Protein AF-A0A968WX49-F1 (afdb_monomer_lite)

Radius of gyration: 13.18 Å; chains: 1; bounding box: 27×31×37 Å

Foldseek 3Di:
DQLVVLQVQLVVCVVVVVLVSSLVSLVVSLVVLVPDDQLVPPVSLVSNLSSLQSNLVSCVSVVVNVSSVVSNVSSVVSVVPRPVVVVVVD

Sequence (90 aa):
MISRQHMLDGIAYLEKGDYHTALFHFNHALELRAATPWQDDVESAWLLSAAWMNRSDSLRFLCKFPEAIDSLNHAMTRCNTSRWTEILAT

pLDDT: mean 86.92, std 14.44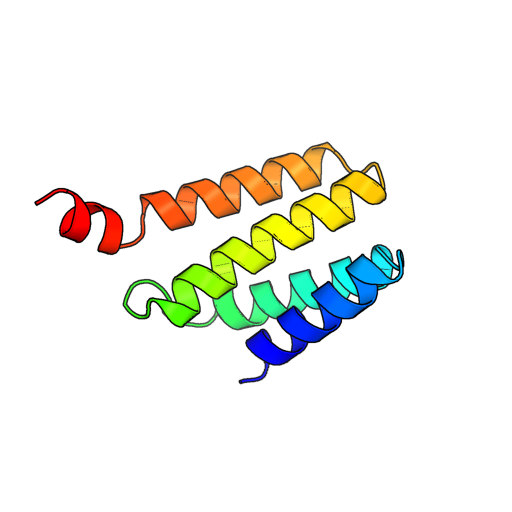, range [42.62, 98.69]

Secondary structure (DSSP, 8-state):
-HHHHHHHHHHHHHHTT-HHHHHHHHHHHHHHHHTS--TT-HHHHHHHHHHHHHHHHHHHHTT-HHHHHHHHHHHHHHHHHSTHHHHTT-

Structure (mmCIF, N/CA/C/O backbone):
data_AF-A0A968WX49-F1
#
_entry.id   AF-A0A968WX49-F1
#
loop_
_atom_site.group_PDB
_atom_site.id
_atom_site.type_symbol
_atom_site.label_atom_id
_atom_site.label_alt_id
_atom_site.label_comp_id
_atom_site.label_asym_id
_atom_site.label_entity_id
_atom_site.label_seq_id
_atom_site.pdbx_PDB_ins_code
_atom_site.Cartn_x
_atom_site.Cartn_y
_atom_site.Cartn_z
_atom_site.occupancy
_atom_site.B_iso_or_equiv
_atom_site.auth_seq_id
_atom_site.auth_comp_id
_atom_site.auth_asym_id
_atom_site.auth_atom_id
_atom_site.pdbx_PDB_model_num
ATOM 1 N N . MET A 1 1 ? 2.585 -8.868 -12.392 1.00 61.78 1 MET A N 1
ATOM 2 C CA . MET A 1 1 ? 1.312 -9.552 -12.058 1.00 61.78 1 MET A CA 1
ATOM 3 C C . MET A 1 1 ? 1.092 -9.698 -10.549 1.00 61.78 1 MET A C 1
ATOM 5 O O . MET A 1 1 ? 0.027 -9.312 -10.095 1.00 61.78 1 MET A O 1
ATOM 9 N N . ILE A 1 2 ? 2.079 -10.139 -9.754 1.00 85.94 2 ILE A N 1
ATOM 10 C CA . ILE A 1 2 ? 1.905 -10.359 -8.297 1.00 85.94 2 ILE A CA 1
ATOM 11 C C . ILE A 1 2 ? 1.627 -9.057 -7.517 1.00 85.94 2 ILE A C 1
ATOM 13 O O . ILE A 1 2 ? 0.658 -8.989 -6.773 1.00 85.94 2 ILE A O 1
ATOM 17 N N . SER A 1 3 ? 2.389 -7.980 -7.754 1.00 89.94 3 SER A N 1
ATOM 18 C CA . SER A 1 3 ? 2.156 -6.684 -7.080 1.00 89.94 3 SER A CA 1
ATOM 19 C C . SER A 1 3 ? 0.740 -6.125 -7.309 1.00 89.94 3 SER A C 1
ATOM 21 O O . SER A 1 3 ? 0.111 -5.612 -6.387 1.00 89.94 3 SER A O 1
ATOM 23 N N . ARG A 1 4 ? 0.195 -6.292 -8.524 1.00 91.06 4 ARG A N 1
ATOM 24 C CA . ARG A 1 4 ? -1.177 -5.882 -8.861 1.00 91.06 4 ARG A CA 1
ATOM 25 C C . ARG A 1 4 ? -2.220 -6.668 -8.079 1.00 91.06 4 ARG A C 1
ATOM 27 O O . ARG A 1 4 ? -3.197 -6.071 -7.646 1.00 91.06 4 ARG A O 1
ATOM 34 N N . GLN A 1 5 ? -1.999 -7.963 -7.870 1.00 95.19 5 GLN A N 1
ATOM 35 C CA . GLN A 1 5 ? -2.902 -8.769 -7.055 1.00 95.19 5 GLN A CA 1
ATOM 36 C C . GLN A 1 5 ? -2.923 -8.276 -5.608 1.00 95.19 5 GLN A C 1
ATOM 38 O O . GLN A 1 5 ? -3.995 -8.001 -5.087 1.00 95.19 5 GLN A O 1
ATOM 43 N N . HIS A 1 6 ? -1.753 -8.042 -5.005 1.00 96.19 6 HIS A N 1
ATOM 44 C CA . HIS A 1 6 ? -1.690 -7.461 -3.663 1.00 96.19 6 HIS A CA 1
ATOM 45 C C . HIS A 1 6 ? -2.390 -6.098 -3.590 1.00 96.19 6 HIS A C 1
ATOM 47 O O . HIS A 1 6 ? -3.097 -5.830 -2.629 1.00 96.19 6 HIS A O 1
ATOM 53 N N . MET A 1 7 ? -2.277 -5.254 -4.617 1.00 95.94 7 MET A N 1
ATOM 54 C CA . MET A 1 7 ? -3.040 -4.003 -4.679 1.00 95.94 7 MET A CA 1
ATOM 55 C C . MET A 1 7 ? -4.560 -4.222 -4.646 1.00 95.94 7 MET A C 1
ATOM 57 O O . MET A 1 7 ? -5.253 -3.545 -3.892 1.00 95.94 7 MET A O 1
ATOM 61 N N . LEU A 1 8 ? -5.074 -5.167 -5.438 1.00 96.38 8 LEU A N 1
ATOM 62 C CA . LEU A 1 8 ? -6.507 -5.479 -5.483 1.00 96.38 8 LEU A CA 1
ATOM 63 C C . LEU A 1 8 ? -7.005 -6.074 -4.163 1.00 96.38 8 LEU A C 1
ATOM 65 O O . LEU A 1 8 ? -8.041 -5.646 -3.658 1.00 96.38 8 LEU A O 1
ATOM 69 N N . ASP A 1 9 ? -6.251 -7.004 -3.580 1.00 98.00 9 ASP A N 1
ATOM 70 C CA . ASP A 1 9 ? -6.586 -7.598 -2.285 1.00 98.00 9 ASP A CA 1
ATOM 71 C C . ASP A 1 9 ? -6.594 -6.524 -1.190 1.00 98.00 9 ASP A C 1
ATOM 73 O O . ASP A 1 9 ? -7.534 -6.444 -0.401 1.00 98.00 9 ASP A O 1
ATOM 77 N N . GLY A 1 10 ? -5.591 -5.639 -1.183 1.00 98.06 10 GLY A N 1
ATOM 78 C CA . GLY A 1 10 ? -5.515 -4.521 -0.247 1.00 98.06 10 GLY A CA 1
ATOM 79 C C . GLY A 1 10 ? -6.735 -3.604 -0.323 1.00 98.06 10 GLY A C 1
ATOM 80 O O . GLY A 1 10 ? -7.298 -3.261 0.714 1.00 98.06 10 GLY A O 1
ATOM 81 N N . ILE A 1 11 ? -7.191 -3.259 -1.534 1.00 98.25 11 ILE A N 1
ATOM 82 C CA . ILE A 1 11 ? -8.418 -2.468 -1.741 1.00 98.25 11 ILE A CA 1
ATOM 83 C C . ILE A 1 11 ? -9.634 -3.216 -1.186 1.00 98.25 11 ILE A C 1
ATOM 85 O O . ILE A 1 11 ? -10.409 -2.644 -0.424 1.00 98.25 11 ILE A O 1
ATOM 89 N N . ALA A 1 12 ? -9.767 -4.507 -1.492 1.00 98.44 12 ALA A N 1
ATOM 90 C CA . ALA A 1 12 ? -10.897 -5.305 -1.027 1.00 98.44 12 ALA A CA 1
ATOM 91 C C . ALA A 1 12 ? -10.958 -5.418 0.508 1.00 98.44 12 ALA A C 1
ATOM 93 O O . ALA A 1 12 ? -12.047 -5.463 1.082 1.00 98.44 12 ALA A O 1
ATOM 94 N N . TYR A 1 13 ? -9.814 -5.474 1.196 1.00 98.69 13 TYR A N 1
ATOM 95 C CA . TYR A 1 13 ? -9.772 -5.455 2.662 1.00 98.69 13 TYR A CA 1
ATOM 96 C C . TYR A 1 13 ? -10.003 -4.055 3.242 1.00 98.69 13 TYR A C 1
ATOM 98 O O . TYR A 1 13 ? -10.685 -3.933 4.262 1.00 98.69 13 TYR A O 1
ATOM 106 N N . LEU A 1 14 ? -9.517 -3.006 2.571 1.00 98.19 14 LEU A N 1
ATOM 107 C CA . LEU A 1 14 ? -9.764 -1.610 2.941 1.00 98.19 14 LEU A CA 1
ATOM 108 C C . LEU A 1 14 ? -11.269 -1.298 2.927 1.00 98.19 14 LEU A C 1
ATOM 110 O O . LEU A 1 14 ? -11.785 -0.741 3.893 1.00 98.19 14 LEU A O 1
ATOM 114 N N . GLU A 1 15 ? -11.986 -1.729 1.886 1.00 98.06 15 GLU A N 1
ATOM 115 C CA . GLU A 1 15 ? -13.445 -1.574 1.754 1.00 98.06 15 GLU A CA 1
ATOM 116 C C . GLU A 1 15 ? -14.231 -2.312 2.846 1.00 98.06 15 GLU A C 1
ATOM 118 O O . GLU A 1 15 ? -15.291 -1.855 3.274 1.00 98.06 15 GLU A O 1
ATOM 123 N N . LYS A 1 16 ? -13.707 -3.442 3.335 1.00 98.38 16 LYS A N 1
ATOM 124 C CA . LYS A 1 16 ? -14.301 -4.211 4.442 1.00 98.38 16 LYS A CA 1
ATOM 125 C C . LYS A 1 16 ? -13.996 -3.619 5.820 1.00 98.38 16 LYS A C 1
ATOM 127 O O . LYS A 1 16 ? -14.519 -4.117 6.814 1.00 98.38 16 LYS A O 1
ATOM 132 N N . GLY A 1 17 ? -13.142 -2.600 5.895 1.00 97.94 17 GLY A N 1
ATOM 133 C CA . GLY A 1 17 ? -12.680 -2.019 7.152 1.00 97.94 17 GLY A CA 1
ATOM 134 C C . GLY A 1 17 ? -11.584 -2.826 7.858 1.00 97.94 17 GLY A C 1
ATOM 135 O O . GLY A 1 17 ? -11.212 -2.492 8.981 1.00 97.94 17 GLY A O 1
ATOM 136 N N . ASP A 1 18 ? -11.043 -3.873 7.225 1.00 98.56 18 ASP A N 1
ATOM 137 C CA . ASP A 1 18 ? -9.896 -4.615 7.755 1.00 98.56 18 ASP A CA 1
ATOM 138 C C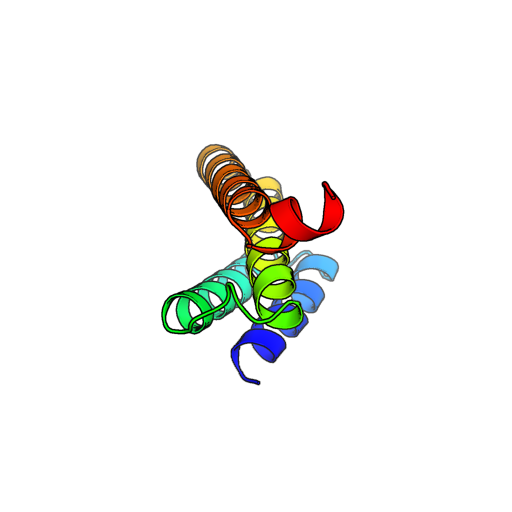 . ASP A 1 18 ? -8.593 -3.922 7.343 1.00 98.56 18 ASP A C 1
ATOM 140 O O . ASP A 1 18 ? -7.868 -4.323 6.427 1.00 98.56 18 ASP A O 1
ATOM 144 N N . TYR A 1 19 ? -8.314 -2.824 8.037 1.00 98.44 19 TYR A N 1
ATOM 145 C CA . TYR A 1 19 ? -7.199 -1.939 7.722 1.00 98.44 19 TYR A CA 1
ATOM 146 C C . TYR A 1 19 ? -5.829 -2.575 7.981 1.00 98.44 19 TYR A C 1
ATOM 148 O O . TYR A 1 19 ? -4.849 -2.199 7.339 1.00 98.44 19 TYR A O 1
ATOM 156 N N . HIS A 1 20 ? -5.739 -3.545 8.896 1.00 98.62 20 HIS A N 1
ATOM 157 C CA . HIS A 1 20 ? -4.494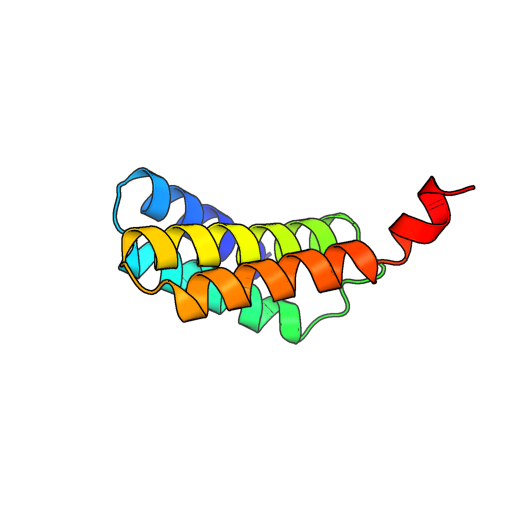 -4.267 9.153 1.00 98.62 20 HIS A CA 1
ATOM 158 C C . HIS A 1 20 ? -4.132 -5.177 7.981 1.00 98.62 20 HIS A C 1
ATOM 160 O O . HIS A 1 20 ? -2.993 -5.135 7.506 1.00 98.62 20 HIS A O 1
ATOM 166 N N . THR A 1 21 ? -5.097 -5.953 7.484 1.00 98.44 21 THR A N 1
ATOM 167 C CA . THR A 1 21 ? -4.874 -6.822 6.326 1.00 98.44 21 THR A CA 1
ATOM 168 C C . THR A 1 21 ? -4.667 -5.993 5.058 1.00 98.44 21 THR A C 1
ATOM 170 O O . THR A 1 21 ?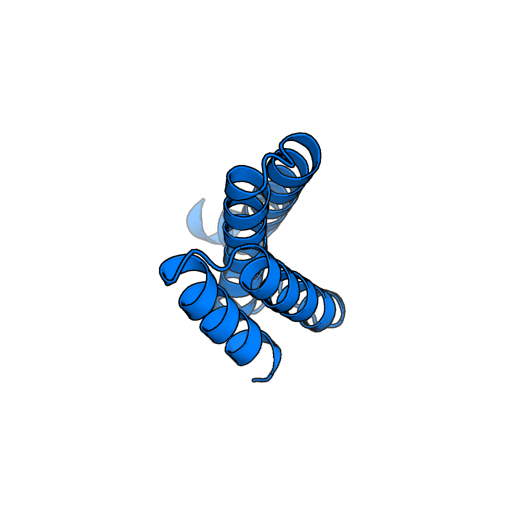 -3.745 -6.268 4.289 1.00 98.44 21 THR A O 1
ATOM 173 N N . ALA A 1 22 ? -5.423 -4.905 4.878 1.00 98.69 22 ALA A N 1
ATOM 174 C CA . ALA A 1 22 ? -5.204 -3.963 3.781 1.00 98.69 22 ALA A CA 1
ATOM 175 C C . ALA A 1 22 ? -3.763 -3.418 3.767 1.00 98.69 22 ALA A C 1
ATOM 177 O O . ALA A 1 22 ? -3.064 -3.504 2.754 1.00 98.69 22 ALA A O 1
ATOM 178 N N . LEU A 1 23 ? -3.279 -2.939 4.919 1.00 98.62 23 LEU A N 1
ATOM 179 C CA . LEU A 1 23 ? -1.918 -2.431 5.082 1.00 98.62 23 LEU A CA 1
ATOM 180 C C . LEU A 1 23 ? -0.851 -3.483 4.743 1.00 98.62 23 LEU A C 1
ATOM 182 O O . LEU A 1 23 ? 0.140 -3.153 4.091 1.00 98.62 23 LEU A O 1
ATOM 186 N N . PHE A 1 24 ? -1.047 -4.738 5.161 1.00 98.25 24 PHE A N 1
ATOM 187 C CA . PHE A 1 24 ? -0.150 -5.842 4.810 1.00 98.25 24 PHE A CA 1
ATOM 188 C C . PHE A 1 24 ? -0.014 -5.991 3.290 1.00 98.25 24 PHE A C 1
ATOM 190 O O . PHE A 1 24 ? 1.100 -6.009 2.760 1.00 98.25 24 PHE A O 1
ATOM 197 N N . HIS A 1 25 ? -1.140 -6.026 2.578 1.00 98.31 25 HIS A N 1
ATOM 198 C CA . HIS A 1 25 ? -1.138 -6.169 1.128 1.00 98.31 25 HIS A CA 1
ATOM 199 C C . HIS A 1 25 ? -0.493 -4.971 0.421 1.00 98.31 25 HIS A C 1
ATOM 201 O O . HIS A 1 25 ? 0.317 -5.170 -0.487 1.00 98.31 25 HIS A O 1
ATOM 207 N N . PHE A 1 26 ? -0.767 -3.736 0.856 1.00 98.06 26 PHE A N 1
ATOM 208 C CA . PHE A 1 26 ? -0.125 -2.560 0.262 1.00 98.06 26 PHE A CA 1
ATOM 209 C C . PHE A 1 26 ? 1.388 -2.540 0.488 1.00 98.06 26 PHE A C 1
ATOM 211 O O . PHE A 1 26 ? 2.125 -2.246 -0.450 1.00 98.06 26 PHE A O 1
ATOM 218 N N . ASN A 1 27 ? 1.875 -2.923 1.674 1.00 97.31 27 ASN A N 1
ATOM 219 C CA . ASN A 1 27 ? 3.317 -3.043 1.917 1.00 97.31 27 ASN A CA 1
ATOM 220 C C . ASN A 1 27 ? 3.965 -4.039 0.949 1.00 97.31 27 ASN A C 1
ATOM 222 O O . ASN A 1 27 ? 4.976 -3.719 0.327 1.00 97.31 27 ASN A O 1
ATOM 226 N N . HIS A 1 28 ? 3.350 -5.202 0.740 1.00 95.62 28 HIS A N 1
ATOM 227 C CA . HIS A 1 28 ? 3.918 -6.197 -0.163 1.00 95.62 28 HIS A CA 1
ATOM 228 C C . HIS A 1 28 ? 3.861 -5.759 -1.636 1.00 95.62 28 HIS A C 1
ATOM 230 O O . HIS A 1 28 ? 4.799 -5.985 -2.402 1.00 95.62 28 HIS A O 1
ATOM 236 N N . ALA A 1 29 ? 2.795 -5.060 -2.044 1.00 94.44 29 ALA A N 1
ATOM 237 C CA . ALA A 1 29 ? 2.721 -4.461 -3.374 1.00 94.44 29 ALA A CA 1
ATOM 238 C C . ALA A 1 29 ? 3.872 -3.468 -3.615 1.00 94.44 29 ALA A C 1
ATOM 240 O O . ALA A 1 29 ? 4.440 -3.467 -4.712 1.00 94.44 29 ALA A O 1
ATOM 241 N N . LEU A 1 30 ? 4.227 -2.670 -2.599 1.00 93.44 30 LEU A N 1
ATOM 242 C CA . LEU A 1 30 ? 5.339 -1.716 -2.626 1.00 93.44 30 LEU A CA 1
ATOM 243 C C . LEU A 1 30 ? 6.706 -2.409 -2.661 1.00 93.44 30 LEU A C 1
ATOM 245 O O . LEU A 1 30 ? 7.535 -2.039 -3.490 1.00 93.44 30 LEU A O 1
ATOM 249 N N . GLU A 1 31 ? 6.931 -3.425 -1.825 1.00 91.94 31 GLU A N 1
ATOM 250 C CA . GLU A 1 31 ? 8.167 -4.227 -1.806 1.00 91.94 31 GLU A CA 1
ATOM 251 C C . GLU A 1 31 ? 8.460 -4.829 -3.184 1.00 91.94 31 GLU A C 1
ATOM 253 O O . GLU A 1 31 ? 9.558 -4.684 -3.723 1.00 91.94 31 GLU A O 1
ATOM 258 N N . LEU A 1 32 ? 7.442 -5.431 -3.802 1.00 89.06 32 LEU A N 1
ATOM 259 C CA . LEU A 1 32 ? 7.556 -6.034 -5.128 1.00 89.06 32 LEU A CA 1
ATOM 260 C C . LEU A 1 32 ? 7.840 -5.003 -6.228 1.00 89.06 32 LEU A C 1
ATOM 262 O O . LEU A 1 32 ? 8.475 -5.339 -7.226 1.00 89.06 32 LEU A O 1
ATOM 266 N N . ARG A 1 33 ? 7.373 -3.756 -6.074 1.00 84.19 33 ARG A N 1
ATOM 267 C CA . ARG A 1 33 ? 7.627 -2.677 -7.043 1.00 84.19 33 ARG A CA 1
ATOM 268 C C . ARG A 1 33 ? 8.956 -1.977 -6.835 1.00 84.19 33 ARG A C 1
ATOM 270 O O . ARG A 1 33 ? 9.545 -1.539 -7.818 1.00 84.19 33 ARG A O 1
ATOM 277 N N . ALA A 1 34 ? 9.446 -1.892 -5.600 1.00 78.88 34 ALA A N 1
ATOM 278 C CA . ALA A 1 34 ? 10.752 -1.313 -5.300 1.00 78.88 34 ALA A CA 1
ATOM 279 C C . ALA A 1 34 ? 11.894 -2.047 -6.028 1.00 78.88 34 ALA A C 1
ATOM 281 O O . ALA A 1 34 ? 12.909 -1.436 -6.347 1.00 78.88 34 ALA A O 1
ATOM 282 N N . ALA A 1 35 ? 11.700 -3.331 -6.345 1.00 74.06 35 ALA A N 1
ATOM 283 C CA . ALA A 1 35 ? 12.650 -4.159 -7.081 1.00 74.06 35 ALA A CA 1
ATOM 284 C C . ALA A 1 35 ? 12.592 -4.001 -8.617 1.00 74.06 35 ALA A C 1
ATOM 286 O O . ALA A 1 35 ? 13.371 -4.644 -9.319 1.00 74.06 35 ALA A O 1
ATOM 287 N N . THR A 1 36 ? 11.680 -3.186 -9.160 1.00 71.75 36 THR A N 1
ATOM 288 C CA . THR A 1 36 ? 11.441 -3.084 -10.612 1.00 71.75 36 THR A CA 1
ATOM 289 C C . THR A 1 36 ? 11.528 -1.643 -11.121 1.00 71.75 36 THR A C 1
ATOM 291 O O . THR A 1 36 ? 11.001 -0.752 -10.453 1.00 71.75 36 THR A O 1
ATOM 294 N N . PRO A 1 37 ? 12.110 -1.392 -12.313 1.00 76.69 37 PRO A N 1
ATOM 295 C CA . PRO A 1 37 ? 11.999 -0.095 -12.978 1.00 76.69 37 PRO A CA 1
ATOM 296 C C . PRO A 1 37 ? 10.524 0.242 -13.220 1.00 76.69 37 PRO A C 1
ATOM 298 O O . PRO A 1 37 ? 9.784 -0.563 -13.783 1.00 76.69 37 PRO A O 1
ATOM 301 N N . TRP A 1 38 ? 10.086 1.410 -12.764 1.00 75.31 38 TRP A N 1
ATOM 302 C CA . TRP A 1 38 ? 8.688 1.853 -12.855 1.00 75.31 38 TRP A CA 1
ATOM 303 C C . TRP A 1 38 ? 8.544 3.168 -13.621 1.00 75.31 38 TRP A C 1
ATOM 305 O O . TRP A 1 38 ? 7.438 3.540 -13.991 1.00 75.31 38 TRP A O 1
ATOM 315 N N . GLN A 1 39 ? 9.649 3.876 -13.858 1.00 72.62 39 GLN A N 1
ATOM 316 C CA . GLN A 1 39 ? 9.662 5.214 -14.443 1.00 72.62 39 GLN A CA 1
ATOM 317 C C . GLN A 1 39 ? 9.227 5.223 -15.914 1.00 72.62 39 GLN A C 1
ATOM 319 O O . GLN A 1 39 ? 8.614 6.194 -16.354 1.00 72.62 39 GLN A O 1
ATOM 324 N N . ASP A 1 40 ? 9.503 4.142 -16.647 1.00 71.75 40 ASP A N 1
ATOM 325 C CA . ASP A 1 40 ? 9.216 4.032 -18.082 1.00 71.75 40 ASP A CA 1
ATOM 326 C C . ASP A 1 40 ? 7.873 3.341 -18.387 1.00 71.75 40 ASP A C 1
ATOM 328 O O . ASP A 1 40 ? 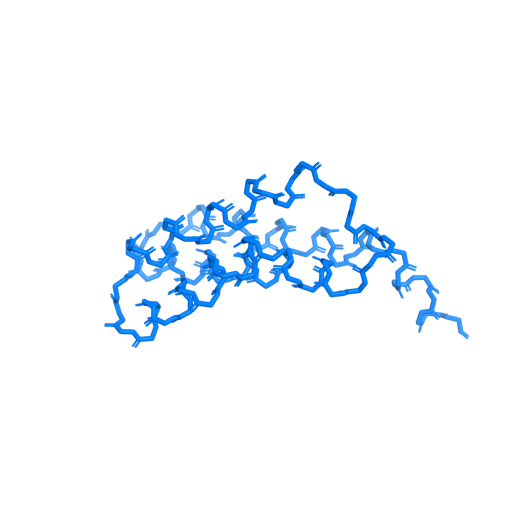7.482 3.250 -19.548 1.00 71.75 40 ASP A O 1
ATOM 332 N N . ASP A 1 41 ? 7.146 2.874 -17.364 1.00 78.94 41 ASP A N 1
ATOM 333 C CA . ASP A 1 41 ? 5.842 2.223 -17.523 1.00 78.94 41 ASP A CA 1
ATOM 334 C C . ASP A 1 41 ? 4.756 2.936 -16.710 1.00 78.94 41 ASP A C 1
ATOM 336 O O . ASP A 1 41 ? 4.769 2.948 -15.477 1.00 78.94 41 ASP A O 1
ATOM 340 N N . VAL A 1 42 ? 3.781 3.506 -17.420 1.00 75.94 42 VAL A N 1
ATOM 341 C CA . VAL A 1 42 ? 2.685 4.292 -16.837 1.00 75.94 42 VAL A CA 1
ATOM 342 C C . VAL A 1 42 ? 1.859 3.458 -15.861 1.00 75.94 42 VAL A C 1
ATOM 344 O O . VAL A 1 42 ? 1.513 3.951 -14.786 1.00 75.94 42 VAL A O 1
ATOM 347 N N . GLU A 1 43 ? 1.563 2.195 -16.188 1.00 80.38 43 GLU A N 1
ATOM 348 C CA . GLU A 1 43 ? 0.781 1.331 -15.295 1.00 80.38 43 GLU A CA 1
ATOM 349 C C . GLU A 1 43 ? 1.551 1.069 -13.993 1.00 80.38 43 GLU A C 1
ATOM 351 O O . GLU A 1 43 ? 0.986 1.124 -12.898 1.00 80.38 43 GLU A O 1
ATOM 356 N N . SER A 1 44 ? 2.858 0.829 -14.091 1.00 82.06 44 SER A N 1
ATOM 357 C CA . SER A 1 44 ? 3.736 0.641 -12.937 1.00 82.06 44 SER A CA 1
ATOM 358 C C . SER A 1 44 ? 3.860 1.886 -12.068 1.00 82.06 44 SER A C 1
ATOM 360 O O . SER A 1 44 ? 3.767 1.765 -10.844 1.00 82.06 44 SER A O 1
ATOM 362 N N . ALA A 1 45 ? 4.035 3.062 -12.674 1.00 82.00 45 ALA A N 1
ATOM 363 C CA . ALA A 1 45 ? 4.088 4.331 -11.956 1.00 82.00 45 ALA A CA 1
ATOM 364 C C . ALA A 1 45 ? 2.763 4.615 -11.233 1.00 82.00 45 ALA A C 1
ATOM 366 O O . ALA A 1 45 ? 2.764 4.915 -10.037 1.00 82.00 45 ALA A O 1
ATOM 367 N N . TRP A 1 46 ? 1.632 4.436 -11.926 1.00 84.19 46 TRP A N 1
ATOM 368 C CA . TRP A 1 46 ? 0.303 4.591 -11.338 1.00 84.19 46 TRP A CA 1
ATOM 369 C C . TRP A 1 46 ? 0.101 3.647 -10.154 1.00 84.19 46 TRP A C 1
ATOM 371 O O . TRP A 1 46 ? -0.301 4.077 -9.075 1.00 84.19 46 TRP A O 1
ATOM 381 N N . LEU A 1 47 ? 0.430 2.367 -10.327 1.00 88.12 47 LEU A N 1
ATOM 382 C CA . LEU A 1 47 ? 0.225 1.354 -9.298 1.00 88.12 47 LEU A CA 1
ATOM 383 C C . LEU A 1 47 ? 1.091 1.612 -8.062 1.00 88.12 47 LEU A C 1
ATOM 385 O O . LEU A 1 47 ? 0.621 1.429 -6.942 1.00 88.12 47 LEU A O 1
ATOM 389 N N . LEU A 1 48 ? 2.329 2.075 -8.249 1.00 88.94 48 LEU A N 1
ATOM 390 C CA . LEU A 1 48 ? 3.214 2.447 -7.149 1.00 88.94 48 LEU A CA 1
ATOM 391 C C . LEU A 1 48 ? 2.669 3.652 -6.366 1.00 88.94 48 LEU A C 1
ATOM 393 O O . LEU A 1 48 ? 2.636 3.611 -5.136 1.00 88.94 48 LEU A O 1
ATOM 397 N N . SER A 1 49 ? 2.206 4.697 -7.057 1.00 89.81 49 SER A N 1
ATOM 398 C CA . SER A 1 49 ? 1.580 5.858 -6.412 1.00 89.81 49 SER A CA 1
ATOM 399 C C . SER A 1 49 ? 0.286 5.482 -5.687 1.00 89.81 49 SER A C 1
ATOM 401 O O . SER A 1 49 ? 0.102 5.853 -4.528 1.00 89.81 49 SER A O 1
ATOM 403 N N . ALA A 1 50 ? -0.575 4.682 -6.321 1.00 92.00 50 ALA A N 1
ATOM 404 C CA . ALA A 1 50 ? -1.822 4.205 -5.729 1.00 92.00 50 ALA A CA 1
ATOM 405 C C . ALA A 1 50 ? -1.576 3.336 -4.483 1.00 92.00 50 ALA A C 1
ATOM 407 O O . ALA A 1 50 ? -2.268 3.493 -3.479 1.00 92.00 50 ALA A O 1
ATOM 408 N N . ALA A 1 51 ? -0.557 2.471 -4.501 1.00 94.81 51 ALA A N 1
ATOM 409 C CA . ALA A 1 51 ? -0.190 1.658 -3.343 1.00 94.81 51 ALA A CA 1
ATOM 410 C C . ALA A 1 51 ? 0.251 2.517 -2.147 1.00 94.81 51 ALA A C 1
ATOM 412 O O . ALA A 1 51 ? -0.168 2.258 -1.020 1.00 94.81 51 ALA A O 1
ATOM 413 N N . TRP A 1 52 ? 1.035 3.576 -2.378 1.00 96.38 52 TRP A N 1
ATOM 414 C CA . TRP A 1 52 ? 1.408 4.521 -1.321 1.00 96.38 52 TRP A CA 1
ATOM 415 C C . TRP A 1 52 ? 0.207 5.298 -0.767 1.00 96.38 52 TRP A C 1
ATOM 417 O O . TRP A 1 52 ? 0.099 5.468 0.448 1.00 96.38 52 TRP A O 1
ATOM 427 N N . MET A 1 53 ? -0.719 5.729 -1.626 1.00 96.31 53 MET A N 1
ATOM 428 C CA . MET A 1 53 ? -1.943 6.411 -1.191 1.00 96.31 53 MET A CA 1
ATOM 429 C C . MET A 1 53 ? -2.830 5.496 -0.340 1.00 96.31 53 MET A C 1
ATOM 431 O O . MET A 1 53 ? -3.194 5.858 0.776 1.00 96.31 53 MET A O 1
ATOM 435 N N . ASN A 1 54 ? -3.099 4.275 -0.799 1.00 97.88 54 ASN A N 1
ATOM 436 C CA . ASN A 1 54 ? -3.947 3.346 -0.054 1.00 97.88 54 ASN A CA 1
ATOM 437 C C . ASN A 1 54 ? -3.285 2.848 1.245 1.00 97.88 54 ASN A C 1
ATOM 439 O O . ASN A 1 54 ? -3.965 2.608 2.250 1.00 97.88 54 ASN A O 1
ATOM 443 N N . ARG A 1 55 ? -1.947 2.744 1.266 1.00 98.31 55 ARG A N 1
ATOM 444 C CA . ARG A 1 55 ? -1.178 2.542 2.503 1.00 98.31 55 ARG A CA 1
ATOM 445 C C . ARG A 1 55 ? -1.426 3.684 3.488 1.00 98.31 55 ARG A C 1
ATOM 447 O O . ARG A 1 55 ? -1.664 3.413 4.663 1.00 98.31 55 ARG A O 1
ATOM 454 N N . SER A 1 56 ? -1.401 4.934 3.016 1.00 98.19 56 SER A N 1
ATOM 455 C CA . SER A 1 56 ? -1.718 6.105 3.842 1.00 98.19 56 SER A CA 1
ATOM 456 C C . SER A 1 56 ? -3.119 6.017 4.438 1.00 98.19 56 SER A C 1
ATOM 458 O O . SER A 1 56 ? -3.269 6.165 5.649 1.00 98.19 56 SER A O 1
ATOM 460 N N . ASP A 1 57 ? -4.131 5.703 3.626 1.00 98.25 57 ASP A N 1
ATOM 461 C CA . ASP A 1 57 ? -5.511 5.581 4.105 1.00 98.25 57 ASP A CA 1
ATOM 462 C C . ASP A 1 57 ? -5.650 4.481 5.162 1.00 98.25 57 ASP A C 1
ATOM 464 O O . ASP A 1 57 ? -6.226 4.720 6.225 1.00 98.25 57 ASP A O 1
ATOM 468 N N . SER A 1 58 ? -5.050 3.311 4.927 1.00 98.50 58 SER A N 1
ATOM 469 C CA . SER A 1 58 ? -5.039 2.211 5.902 1.00 98.50 58 SER A CA 1
ATOM 470 C C . SER A 1 58 ? -4.398 2.642 7.228 1.00 98.50 58 SER A C 1
ATOM 472 O O . SER A 1 58 ? -4.945 2.400 8.301 1.00 98.50 58 SER A O 1
ATOM 474 N N . LEU A 1 59 ? -3.257 3.338 7.170 1.00 98.56 59 LEU A N 1
ATOM 475 C CA . LEU A 1 59 ? -2.564 3.858 8.353 1.00 98.56 59 LEU A CA 1
ATOM 476 C C . LEU A 1 59 ? -3.370 4.948 9.067 1.00 98.56 59 LEU A C 1
ATOM 478 O O . LEU A 1 59 ? -3.413 4.958 10.296 1.00 98.56 59 LEU A O 1
ATOM 482 N N . ARG A 1 60 ? -4.052 5.824 8.322 1.00 98.31 60 ARG A N 1
ATOM 483 C CA . ARG A 1 60 ? -4.937 6.854 8.877 1.00 98.31 60 ARG A CA 1
ATOM 484 C C . ARG A 1 60 ? -6.087 6.224 9.656 1.00 98.31 60 ARG A C 1
ATOM 486 O O . ARG A 1 60 ? -6.348 6.655 10.775 1.00 98.31 60 ARG A O 1
ATOM 493 N N . PHE A 1 61 ? -6.745 5.205 9.101 1.00 98.06 61 PHE A N 1
ATOM 494 C CA . PHE A 1 61 ? -7.822 4.490 9.797 1.00 98.06 61 PHE A CA 1
ATOM 495 C C . PHE A 1 61 ? -7.334 3.722 11.034 1.00 98.06 61 PHE A C 1
ATOM 497 O O . PHE A 1 61 ? -8.096 3.533 11.977 1.00 98.06 61 PHE A O 1
ATOM 504 N N . LEU A 1 62 ? -6.054 3.344 11.070 1.00 98.19 62 LEU A N 1
ATOM 505 C CA . LEU A 1 62 ? -5.384 2.762 12.237 1.00 98.19 62 LEU A CA 1
ATOM 506 C C . LEU A 1 62 ? -4.796 3.808 13.205 1.00 98.19 62 LEU A C 1
ATOM 508 O O . LEU A 1 62 ? -4.067 3.441 14.126 1.00 98.19 62 LEU A O 1
ATOM 512 N N . CYS A 1 63 ? -5.065 5.101 12.996 1.00 98.12 63 CYS A N 1
ATOM 513 C CA . CYS A 1 63 ? -4.523 6.220 13.777 1.00 98.12 63 CYS A CA 1
ATOM 514 C C . CYS A 1 63 ? -2.981 6.317 13.790 1.00 98.12 63 CYS A C 1
ATOM 516 O O . CYS A 1 63 ? -2.397 6.940 14.678 1.00 98.12 63 CYS A O 1
ATOM 518 N N . LYS A 1 64 ? -2.305 5.745 12.788 1.00 98.25 64 LYS A N 1
ATOM 519 C CA . LYS A 1 64 ? -0.848 5.824 12.580 1.00 98.25 64 LYS A CA 1
ATOM 520 C C . LYS A 1 64 ? -0.493 7.006 11.680 1.00 98.25 64 LYS A C 1
ATOM 522 O O . LYS A 1 64 ? -0.053 6.855 10.540 1.00 98.25 64 LYS A O 1
ATOM 527 N N . PHE A 1 65 ? -0.796 8.208 12.166 1.00 96.81 65 PHE A N 1
ATOM 528 C CA . PHE A 1 65 ? -0.738 9.431 11.362 1.00 96.81 65 PHE A CA 1
ATOM 529 C C . PHE A 1 65 ? 0.659 9.788 10.828 1.00 96.81 65 PHE A C 1
ATOM 531 O O . PHE A 1 65 ? 0.732 10.181 9.662 1.00 96.81 65 PHE A O 1
ATOM 538 N N . PRO A 1 66 ? 1.762 9.644 11.590 1.00 98.00 66 PRO A N 1
ATOM 539 C CA . PRO A 1 66 ? 3.095 9.938 11.064 1.00 98.00 66 PRO A CA 1
ATOM 540 C C . PRO A 1 66 ? 3.444 9.091 9.833 1.00 98.00 66 PRO A C 1
ATOM 542 O O . PRO A 1 66 ? 3.853 9.623 8.804 1.00 98.00 66 PRO A O 1
ATOM 545 N N . GLU A 1 67 ? 3.202 7.783 9.895 1.00 97.69 67 GLU A N 1
ATOM 546 C CA . GLU A 1 67 ? 3.469 6.863 8.790 1.00 97.69 67 GLU A CA 1
ATOM 547 C C . GLU A 1 67 ? 2.505 7.078 7.613 1.00 97.69 67 GLU A C 1
ATOM 549 O O . GLU A 1 67 ? 2.863 6.849 6.452 1.00 97.69 67 GLU A O 1
ATOM 554 N N . ALA A 1 68 ? 1.277 7.528 7.889 1.00 96.75 68 ALA A N 1
ATOM 555 C CA . ALA A 1 68 ? 0.322 7.902 6.851 1.00 96.75 68 ALA A CA 1
ATOM 556 C C . ALA A 1 68 ? 0.813 9.119 6.049 1.00 96.75 68 ALA A C 1
ATOM 558 O O . ALA A 1 68 ? 0.754 9.103 4.818 1.00 96.75 68 ALA A O 1
ATOM 559 N N . ILE A 1 69 ? 1.335 10.146 6.727 1.00 96.50 69 ILE A N 1
ATOM 560 C CA . ILE A 1 69 ? 1.904 11.344 6.089 1.00 96.50 69 ILE A CA 1
ATOM 561 C C . ILE A 1 69 ? 3.144 10.976 5.271 1.00 96.50 69 ILE A C 1
ATOM 563 O O . ILE A 1 69 ? 3.259 11.375 4.113 1.00 96.50 69 ILE A O 1
ATOM 567 N N . ASP A 1 70 ? 4.035 10.164 5.838 1.00 96.25 70 ASP A N 1
ATOM 568 C CA . ASP A 1 70 ? 5.223 9.668 5.138 1.00 96.25 70 ASP A CA 1
ATOM 569 C C . ASP A 1 70 ? 4.860 8.925 3.836 1.00 96.25 70 ASP A C 1
ATOM 571 O O . ASP A 1 70 ? 5.443 9.161 2.775 1.00 96.25 70 ASP A O 1
ATOM 575 N N . SER A 1 71 ? 3.792 8.121 3.874 1.00 94.88 71 SER A N 1
ATOM 576 C CA . SER A 1 71 ? 3.269 7.439 2.683 1.00 94.88 71 SER A CA 1
ATOM 577 C C . SER A 1 71 ? 2.835 8.414 1.583 1.00 94.88 71 SER A C 1
ATOM 579 O O . SER A 1 71 ? 3.118 8.185 0.406 1.00 94.88 71 SER A O 1
ATOM 581 N N . LEU A 1 72 ? 2.177 9.521 1.940 1.00 91.50 72 LEU A N 1
ATOM 582 C CA . LEU A 1 72 ? 1.747 10.532 0.966 1.00 91.50 72 LEU A CA 1
ATOM 583 C C . LEU A 1 72 ? 2.936 11.281 0.366 1.00 91.50 72 LEU A C 1
ATOM 585 O O . LEU A 1 72 ? 2.968 11.499 -0.846 1.00 91.50 72 LEU A O 1
ATOM 589 N N . ASN A 1 73 ? 3.950 11.596 1.174 1.00 93.00 73 ASN A N 1
ATOM 590 C CA . ASN A 1 73 ? 5.190 12.200 0.683 1.00 93.00 73 ASN A CA 1
ATOM 591 C C . ASN A 1 73 ? 5.870 11.297 -0.357 1.00 93.00 73 ASN A C 1
ATOM 593 O O . ASN A 1 73 ? 6.335 11.759 -1.406 1.00 93.00 73 ASN A O 1
ATOM 597 N N . HIS A 1 74 ? 5.872 9.987 -0.105 1.00 89.00 74 HIS A N 1
ATOM 598 C CA . HIS A 1 74 ? 6.365 8.993 -1.049 1.00 89.00 74 HIS A CA 1
ATOM 599 C C . HIS A 1 74 ? 5.555 8.911 -2.348 1.00 89.00 74 HIS A C 1
ATOM 601 O O . HIS A 1 74 ? 6.172 8.732 -3.405 1.00 89.00 74 HIS A O 1
ATOM 607 N N . ALA A 1 75 ? 4.227 9.051 -2.296 1.00 86.12 75 ALA A N 1
ATOM 608 C CA . ALA A 1 75 ? 3.376 9.106 -3.486 1.00 86.12 75 ALA A CA 1
ATOM 609 C C . ALA A 1 75 ? 3.657 10.370 -4.320 1.00 86.12 75 ALA A C 1
ATOM 611 O O . ALA A 1 75 ? 3.920 10.280 -5.519 1.00 86.12 75 ALA A O 1
ATOM 612 N N . MET A 1 76 ? 3.693 11.542 -3.675 1.00 81.06 76 MET A N 1
ATOM 613 C CA . MET A 1 76 ? 3.934 12.832 -4.336 1.00 81.06 76 MET A CA 1
ATOM 614 C C . MET A 1 76 ? 5.297 12.886 -5.028 1.00 81.06 76 MET A C 1
ATOM 616 O O . MET A 1 76 ? 5.395 13.306 -6.180 1.00 81.06 76 MET A O 1
ATOM 620 N N . THR A 1 77 ? 6.347 12.418 -4.346 1.00 80.81 77 THR A N 1
ATOM 621 C CA . THR A 1 77 ? 7.710 12.399 -4.898 1.00 80.81 77 THR A CA 1
ATOM 622 C C . THR A 1 77 ? 7.763 11.603 -6.199 1.00 80.81 77 THR A C 1
ATOM 624 O O . THR A 1 77 ? 8.396 12.026 -7.160 1.00 80.81 77 THR A O 1
ATOM 627 N N . ARG A 1 78 ? 7.075 10.461 -6.257 1.00 73.06 78 ARG A N 1
ATOM 628 C CA . ARG A 1 78 ? 7.086 9.563 -7.419 1.00 73.06 78 ARG A CA 1
ATOM 629 C C . ARG A 1 78 ? 6.240 10.075 -8.576 1.00 73.06 78 ARG A C 1
ATOM 631 O O . ARG A 1 78 ? 6.665 9.938 -9.717 1.00 73.06 78 ARG A O 1
ATOM 638 N N . CYS A 1 79 ? 5.111 10.726 -8.298 1.00 68.44 79 CYS A N 1
ATOM 639 C CA . CYS A 1 79 ? 4.369 11.449 -9.331 1.00 68.44 79 CYS A CA 1
ATOM 640 C C . CYS A 1 79 ? 5.230 12.564 -9.944 1.00 68.44 79 CYS A C 1
ATOM 642 O O . CYS A 1 79 ? 5.341 12.638 -11.164 1.00 68.44 79 CYS A O 1
ATOM 644 N N . ASN A 1 80 ? 5.907 13.361 -9.110 1.00 66.81 80 ASN A N 1
ATOM 645 C CA . ASN A 1 80 ? 6.718 14.498 -9.561 1.00 66.81 80 ASN A CA 1
ATOM 646 C C . ASN A 1 80 ? 8.002 14.094 -10.300 1.00 66.81 80 ASN A C 1
ATOM 648 O O . ASN A 1 80 ? 8.453 14.831 -11.169 1.00 66.81 80 ASN A O 1
ATOM 652 N N . THR A 1 81 ? 8.589 12.942 -9.963 1.00 65.94 81 THR A N 1
ATOM 653 C CA . THR A 1 81 ? 9.833 12.433 -10.577 1.00 65.94 81 THR A CA 1
ATOM 654 C C . THR A 1 81 ? 9.596 11.476 -11.743 1.00 65.94 81 THR A C 1
ATOM 656 O O . THR A 1 81 ? 10.556 11.002 -12.351 1.00 65.94 81 THR A O 1
ATOM 659 N N . SER A 1 82 ? 8.340 11.161 -12.067 1.00 62.78 82 SER A N 1
ATOM 660 C CA . SER A 1 82 ? 8.037 10.353 -13.245 1.00 62.78 82 SER A CA 1
ATOM 661 C C . SER A 1 82 ? 8.326 11.151 -14.519 1.00 62.78 82 SER A C 1
ATOM 663 O O . SER A 1 82 ? 7.989 12.327 -14.605 1.00 62.78 82 SER A O 1
ATOM 665 N N . ARG A 1 83 ? 8.910 10.507 -15.537 1.00 61.94 83 ARG A N 1
ATOM 666 C CA . ARG A 1 83 ? 9.269 11.134 -16.827 1.00 61.94 83 ARG A CA 1
ATOM 667 C C . ARG A 1 83 ? 8.070 11.771 -17.559 1.00 61.94 83 ARG A C 1
ATOM 669 O O . ARG A 1 83 ? 8.234 12.557 -18.484 1.00 61.94 83 ARG A O 1
ATOM 676 N N . TRP A 1 84 ? 6.854 11.450 -17.126 1.00 59.78 84 TRP A N 1
ATOM 677 C CA . TRP A 1 84 ? 5.590 11.908 -17.695 1.00 59.78 84 TRP A CA 1
ATOM 678 C C . TRP A 1 84 ? 5.214 13.343 -17.314 1.00 59.78 84 TRP A C 1
ATOM 680 O O . TRP A 1 84 ? 4.471 13.978 -18.061 1.00 59.78 84 TRP A O 1
ATOM 690 N N . THR A 1 85 ? 5.732 13.883 -16.204 1.00 57.47 85 THR A N 1
ATOM 691 C CA . THR A 1 85 ? 5.508 15.297 -15.848 1.00 57.47 85 THR A CA 1
ATOM 692 C C . THR A 1 85 ? 6.203 16.247 -16.821 1.00 57.47 85 THR A C 1
ATOM 694 O O . THR A 1 85 ? 5.689 17.333 -17.064 1.00 57.47 85 THR A O 1
ATOM 697 N N . GLU A 1 86 ? 7.308 15.823 -17.440 1.00 53.38 86 GLU A N 1
ATOM 698 C CA . GLU A 1 86 ? 7.980 16.573 -18.509 1.00 53.38 86 GLU A CA 1
ATOM 699 C C . GLU A 1 86 ? 7.227 16.476 -19.845 1.00 53.38 86 GLU A C 1
ATOM 701 O O . GLU A 1 86 ? 7.111 17.472 -20.550 1.00 53.38 86 GLU A O 1
ATOM 706 N N . ILE A 1 87 ? 6.661 15.307 -20.174 1.00 52.22 87 ILE A N 1
ATOM 707 C CA . ILE A 1 87 ? 5.959 15.062 -21.452 1.00 52.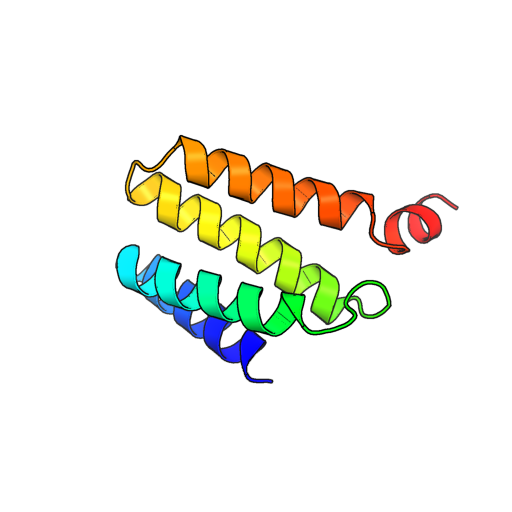22 87 ILE A CA 1
ATOM 708 C C . ILE A 1 87 ? 4.603 15.784 -21.523 1.00 52.22 87 ILE A C 1
ATOM 710 O O . ILE A 1 87 ? 4.192 16.203 -22.599 1.00 52.22 87 ILE A O 1
ATOM 714 N N . LEU A 1 88 ? 3.895 15.937 -20.400 1.00 47.56 88 LEU A N 1
ATOM 715 C CA . LEU A 1 88 ? 2.612 16.659 -20.345 1.00 47.56 88 LEU A CA 1
ATOM 716 C C . LEU A 1 88 ? 2.768 18.177 -20.137 1.00 47.56 88 LEU A C 1
ATOM 718 O O . LEU A 1 88 ? 1.771 18.897 -20.158 1.00 47.56 88 LEU A O 1
ATOM 722 N N . ALA A 1 89 ? 3.994 18.659 -19.909 1.00 52.69 89 ALA A N 1
ATOM 723 C CA . ALA A 1 89 ? 4.321 20.079 -19.758 1.00 52.69 89 ALA A CA 1
ATOM 724 C C . ALA A 1 89 ? 4.849 20.733 -21.055 1.00 52.69 89 ALA A C 1
ATOM 726 O O . ALA A 1 89 ? 5.192 21.916 -21.038 1.00 52.69 89 ALA A O 1
ATOM 727 N N . THR A 1 90 ? 4.898 19.981 -22.161 1.00 42.62 90 THR A N 1
ATOM 728 C CA . THR A 1 90 ? 5.232 20.434 -23.527 1.00 42.62 90 THR A CA 1
ATOM 729 C C . THR A 1 90 ? 4.040 20.294 -24.454 1.00 42.62 90 THR A C 1
ATOM 731 O O . THR A 1 90 ? 3.819 21.224 -25.259 1.00 42.62 90 THR A O 1
#